Protein AF-A0AAJ0D7X1-F1 (afdb_monomer)

Organism: NCBI:txid702011

Solvent-accessible surface area (backbone atoms only — not comparable to full-atom values): 5941 Å² total; per-residue (Å²): 132,75,93,77,71,76,71,77,82,79,74,60,86,82,43,88,85,57,77,60,59,43,29,42,38,33,39,37,29,63,26,78,86,29,99,62,47,66,40,75,44,76,50,78,38,91,39,37,65,69,58,50,53,53,49,53,52,49,39,39,75,71,63,62,32,47,80,75,47,76,50,76,55,89,49,32,37,39,35,37,28,36,35,82,56,62,80,77,74,46,91,80,65,79,67,84,121

Mean predicted aligned error: 10.47 Å

Foldseek 3Di:
DDPPPPDPPPDPPPPPVDFLFKEWEKEFACAPPAPQHGDIAIDIGRGGPVVVVVVVVVCVVVVQWAWDDWDDDRHYIYTYTHHNDDPVVDPPCSPPD

Secondary structure (DSSP, 8-state):
--TT--------TT-TTS----EEEEEEE--TTSTTTTEEEEEEESS-HHHHHHHHHHHHHTTS-EEEEEEE-SSEEEEEEE-SS-GGG-TTTTT--

Nearest PDB structures (foldseek):
  2ptl-assembly1_A  TM=5.044E-01  e=8.730E-02  Finegoldia magna ATCC 29328
  1kh0-assembly2_B  TM=4.991E-01  e=8.195E-02  Finegoldia magna ATCC 29328
  2kac-assembly1_A  TM=5.021E-01  e=6.598E-01  Finegoldia magna
  3kq4-assembly1_A  TM=2.750E-01  e=7.487E-01  Homo sapiens
  2pmv-assembly3_C  TM=3.457E-01  e=3.204E+00  Homo sapiens

Sequence (97 aa):
MDPNALNPLQVDISDPSVRVTGIDAIWHNIDATSADAFTTFRKWFQDDLDTMVARVNGHVQQGLYSQIAINASKHSIVVICASKLALKDFPDGAFEG

Structure (mmCIF, N/CA/C/O backbone):
data_AF-A0AAJ0D7X1-F1
#
_entry.id   AF-A0AAJ0D7X1-F1
#
loop_
_atom_site.group_PDB
_atom_site.id
_atom_site.type_symbol
_atom_site.label_atom_id
_atom_site.label_alt_id
_atom_site.label_comp_id
_atom_site.label_asym_id
_atom_site.label_entity_id
_atom_site.label_seq_id
_atom_site.pdbx_PDB_ins_code
_atom_site.Cartn_x
_atom_site.Cartn_y
_atom_site.Cartn_z
_atom_site.occupancy
_atom_site.B_iso_or_equiv
_atom_site.auth_seq_id
_atom_site.auth_comp_id
_atom_site.auth_asym_id
_atom_site.auth_atom_id
_atom_site.pdbx_PDB_model_num
ATOM 1 N N . MET A 1 1 ? 34.888 20.401 -32.038 1.00 51.84 1 MET A N 1
ATOM 2 C CA . MET A 1 1 ? 33.801 19.539 -31.531 1.00 51.84 1 MET A CA 1
ATOM 3 C C . MET A 1 1 ? 34.350 18.846 -30.304 1.00 51.84 1 MET A C 1
ATOM 5 O O . MET A 1 1 ? 35.412 18.250 -30.418 1.0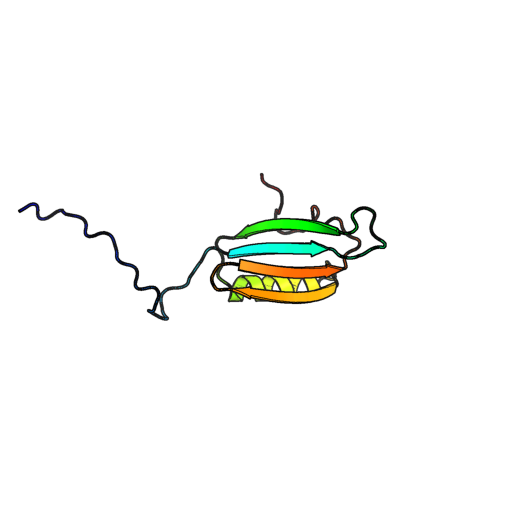0 51.84 1 MET A O 1
ATOM 9 N N . ASP A 1 2 ? 33.724 19.039 -29.146 1.00 50.91 2 ASP A N 1
ATOM 10 C CA . ASP A 1 2 ? 34.162 18.419 -27.893 1.00 50.91 2 ASP A CA 1
ATOM 11 C C . ASP A 1 2 ? 33.748 16.934 -27.897 1.00 50.91 2 ASP A C 1
ATOM 13 O O . ASP A 1 2 ? 32.552 16.654 -28.006 1.00 50.91 2 ASP A O 1
ATOM 17 N N . PRO A 1 3 ? 34.694 15.979 -27.835 1.00 52.25 3 PRO A N 1
ATOM 18 C CA . PRO A 1 3 ? 34.380 14.553 -27.789 1.00 52.25 3 PRO A CA 1
ATOM 19 C C . PRO A 1 3 ? 33.753 14.103 -26.454 1.00 52.25 3 PRO A C 1
ATOM 21 O O . PRO A 1 3 ? 33.337 12.953 -26.357 1.00 52.25 3 PRO A O 1
ATOM 24 N N . ASN A 1 4 ? 33.657 14.985 -25.449 1.00 55.88 4 ASN A N 1
ATOM 25 C CA . ASN A 1 4 ? 33.103 14.703 -24.120 1.00 55.88 4 ASN A CA 1
ATOM 26 C C . ASN A 1 4 ? 31.733 15.347 -23.865 1.00 55.88 4 ASN A C 1
ATOM 28 O O . ASN A 1 4 ? 31.321 15.479 -22.710 1.00 55.88 4 ASN A O 1
ATOM 32 N N . ALA A 1 5 ? 31.002 15.743 -24.911 1.00 57.28 5 ALA A N 1
ATOM 33 C CA . ALA A 1 5 ? 29.596 16.092 -24.754 1.00 57.28 5 ALA A CA 1
ATOM 34 C C . ALA A 1 5 ? 28.825 14.835 -24.308 1.00 57.28 5 ALA A C 1
ATOM 36 O O . ALA A 1 5 ? 28.427 14.011 -25.129 1.00 57.28 5 ALA A O 1
ATOM 37 N N . LEU A 1 6 ? 28.671 14.667 -22.990 1.00 53.72 6 LEU A N 1
ATOM 38 C CA . LEU A 1 6 ? 27.802 13.674 -22.371 1.00 53.72 6 LEU A CA 1
ATOM 39 C C . LEU A 1 6 ? 26.402 13.872 -22.951 1.00 53.72 6 LEU A C 1
ATOM 41 O O . LEU A 1 6 ? 25.678 14.787 -22.558 1.00 53.72 6 LEU A O 1
ATOM 45 N N . ASN A 1 7 ? 26.036 13.024 -23.913 1.00 56.25 7 ASN A N 1
ATOM 46 C CA . ASN A 1 7 ? 24.650 12.888 -24.320 1.00 56.25 7 ASN A CA 1
ATOM 47 C C . ASN A 1 7 ? 23.869 12.530 -23.049 1.00 56.25 7 ASN A C 1
ATOM 49 O O . ASN A 1 7 ? 24.234 11.546 -22.395 1.00 56.25 7 ASN A O 1
ATOM 53 N N . PRO A 1 8 ? 22.839 13.300 -22.656 1.00 56.41 8 PRO A N 1
ATOM 54 C CA . PRO A 1 8 ? 21.981 12.874 -21.566 1.00 56.41 8 PRO A CA 1
ATOM 55 C C . PRO A 1 8 ? 21.452 11.490 -21.939 1.00 56.41 8 PRO A C 1
ATOM 57 O O . PRO A 1 8 ? 20.933 11.313 -23.042 1.00 56.41 8 PRO A O 1
ATOM 60 N N . LEU A 1 9 ? 21.657 10.505 -21.059 1.00 59.38 9 LEU A N 1
ATOM 61 C CA . LEU A 1 9 ? 21.109 9.158 -21.207 1.00 59.38 9 LEU A CA 1
AT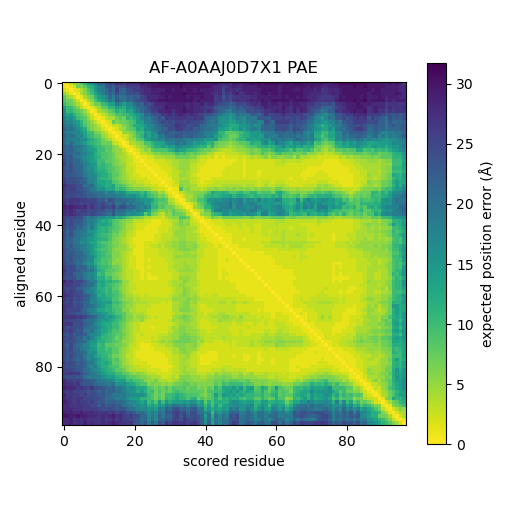OM 62 C C . LEU A 1 9 ? 19.594 9.296 -21.404 1.00 59.38 9 LEU A C 1
ATOM 64 O O . LEU A 1 9 ? 18.850 9.487 -20.443 1.00 59.38 9 LEU A O 1
ATOM 68 N N . GLN A 1 10 ? 19.141 9.259 -22.657 1.00 56.00 10 GLN A N 1
ATOM 69 C CA . GLN A 1 10 ? 17.731 9.121 -22.981 1.00 56.00 10 GLN A CA 1
ATOM 70 C C . GLN A 1 10 ? 17.349 7.702 -22.586 1.00 56.00 10 GLN A C 1
ATOM 72 O O . GLN A 1 10 ? 17.614 6.746 -23.309 1.00 56.00 10 GLN A O 1
ATOM 77 N N . VAL A 1 11 ? 16.790 7.567 -21.387 1.00 58.38 11 VAL A N 1
ATOM 78 C CA . VAL A 1 11 ? 16.184 6.318 -20.944 1.00 58.38 11 VAL A CA 1
ATOM 79 C C . VAL A 1 11 ? 14.888 6.157 -21.728 1.00 58.38 11 VAL A C 1
ATOM 81 O O . VAL A 1 11 ? 13.938 6.919 -21.531 1.00 58.38 11 VAL A O 1
ATOM 84 N N . ASP A 1 12 ? 14.863 5.192 -22.642 1.00 61.12 12 ASP A N 1
ATOM 85 C CA . ASP A 1 12 ? 13.642 4.809 -23.333 1.00 61.12 12 ASP A CA 1
ATOM 86 C C . ASP A 1 12 ? 12.710 4.103 -22.341 1.00 61.12 12 ASP A C 1
ATOM 88 O O . ASP A 1 12 ? 12.902 2.951 -21.967 1.00 61.12 12 ASP A O 1
ATOM 92 N N . ILE A 1 13 ? 11.683 4.818 -21.891 1.00 59.06 13 ILE A N 1
ATOM 93 C CA . ILE A 1 13 ? 10.692 4.308 -20.937 1.00 59.06 13 ILE A CA 1
ATOM 94 C C . ILE A 1 13 ? 9.723 3.280 -21.544 1.00 59.06 13 ILE A C 1
ATOM 96 O O . ILE A 1 13 ? 8.818 2.829 -20.832 1.00 59.06 13 ILE A O 1
ATOM 100 N N . SER A 1 14 ? 9.850 2.988 -22.845 1.00 62.88 14 SER A N 1
ATOM 101 C CA . SER A 1 14 ? 9.130 1.920 -23.544 1.00 62.88 14 SER A CA 1
ATOM 102 C C . SER A 1 14 ? 9.920 0.612 -23.620 1.00 62.88 14 SER A C 1
ATOM 104 O O . SER A 1 14 ? 9.344 -0.420 -23.963 1.00 62.88 14 SER A O 1
ATOM 106 N N . ASP A 1 15 ? 11.201 0.631 -23.237 1.00 67.25 15 ASP A N 1
ATOM 107 C CA . ASP A 1 15 ? 12.010 -0.573 -23.102 1.00 67.25 15 ASP A CA 1
ATOM 108 C C . ASP A 1 15 ? 11.503 -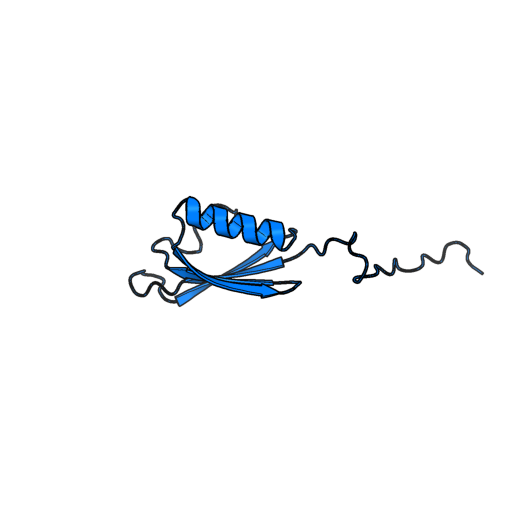1.404 -21.903 1.00 67.25 15 ASP A C 1
ATOM 110 O O . ASP A 1 15 ? 11.556 -0.939 -20.760 1.00 67.25 15 ASP A O 1
ATOM 114 N N . PRO A 1 16 ? 11.016 -2.641 -22.118 1.00 63.16 16 PRO A N 1
ATOM 115 C CA . PRO A 1 16 ? 10.514 -3.494 -21.043 1.00 63.16 16 PRO A CA 1
ATOM 116 C C . PRO A 1 16 ? 11.605 -3.932 -20.051 1.00 63.16 16 PRO A C 1
ATOM 118 O O . PRO A 1 16 ? 11.281 -4.453 -18.985 1.00 63.16 16 PRO A O 1
ATOM 121 N N . SER A 1 17 ? 12.887 -3.738 -20.379 1.00 68.12 17 SER A N 1
ATOM 122 C CA . SER A 1 17 ? 14.008 -3.958 -19.461 1.00 68.12 17 SER A CA 1
ATOM 123 C C . SER A 1 17 ? 14.230 -2.790 -18.492 1.00 68.12 17 SER A C 1
ATOM 125 O O . SER A 1 17 ? 14.843 -2.972 -17.436 1.00 68.12 17 SER A O 1
ATOM 127 N N . VAL A 1 18 ? 13.683 -1.606 -18.796 1.00 66.62 18 VAL A N 1
ATOM 128 C CA . VAL A 1 18 ? 13.725 -0.441 -17.912 1.00 66.62 18 VAL A CA 1
ATOM 129 C C . VAL A 1 1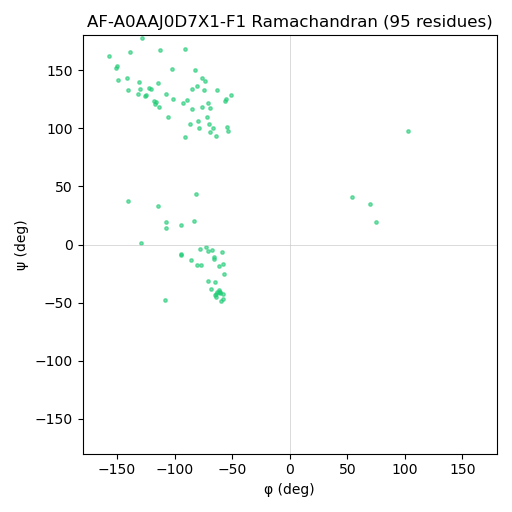8 ? 12.657 -0.604 -16.836 1.00 66.62 18 VAL A C 1
ATOM 131 O O . VAL A 1 18 ? 11.471 -0.329 -17.032 1.00 66.62 18 VAL A O 1
ATOM 134 N N . ARG A 1 19 ? 13.090 -1.033 -15.648 1.00 69.31 19 ARG A N 1
ATOM 135 C CA . ARG A 1 19 ? 12.234 -1.018 -14.461 1.00 69.31 19 ARG A CA 1
ATOM 136 C C . ARG A 1 19 ? 12.007 0.413 -14.005 1.00 69.31 19 ARG A C 1
ATOM 138 O O . ARG A 1 19 ? 12.944 1.136 -13.670 1.00 69.31 19 ARG A O 1
ATOM 145 N N . VAL A 1 20 ? 10.740 0.804 -13.957 1.00 75.00 20 VAL A N 1
ATOM 146 C CA . VAL A 1 20 ? 10.339 2.069 -13.350 1.00 75.00 20 VAL A CA 1
ATOM 147 C C . VAL A 1 20 ? 10.313 1.856 -11.849 1.00 75.00 20 VAL A C 1
ATOM 149 O O . VAL A 1 20 ? 9.442 1.172 -11.317 1.00 75.00 20 VAL A O 1
ATOM 152 N N . THR A 1 21 ? 11.31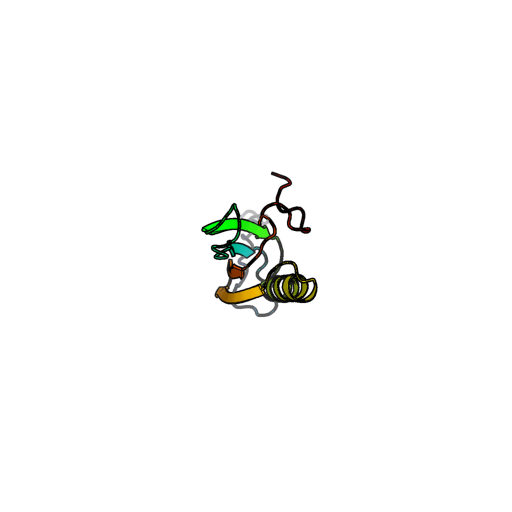1 2.423 -11.190 1.00 82.62 21 THR A N 1
ATOM 153 C CA . THR A 1 21 ? 11.423 2.445 -9.735 1.00 82.62 21 THR A CA 1
ATOM 154 C C . THR A 1 21 ? 11.026 3.811 -9.212 1.00 82.62 21 THR A C 1
ATOM 156 O O . THR A 1 21 ? 11.257 4.817 -9.890 1.00 82.62 21 THR A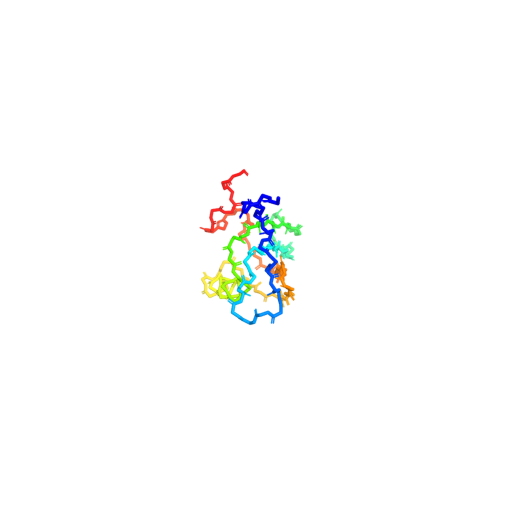 O 1
ATOM 159 N N . GLY A 1 22 ? 10.511 3.853 -7.992 1.00 87.69 22 GLY A N 1
ATOM 160 C CA . GLY A 1 22 ? 9.972 5.076 -7.428 1.00 87.69 22 GLY A CA 1
ATOM 161 C C . GLY A 1 22 ? 8.454 5.044 -7.476 1.00 87.69 22 GLY A C 1
ATOM 162 O O . GLY A 1 22 ? 7.849 5.336 -8.511 1.00 87.69 22 GLY A O 1
ATOM 163 N N . ILE A 1 23 ? 7.854 4.679 -6.348 1.00 91.69 23 ILE A N 1
ATOM 164 C CA . ILE A 1 23 ? 6.412 4.543 -6.192 1.00 91.69 23 ILE A CA 1
ATOM 165 C C . ILE A 1 23 ? 5.948 5.382 -5.009 1.00 91.69 23 ILE A C 1
ATOM 167 O O . ILE A 1 23 ? 6.453 5.271 -3.891 1.00 91.69 23 ILE A O 1
ATOM 171 N N . ASP A 1 24 ? 4.945 6.209 -5.273 1.00 92.50 24 ASP A N 1
ATOM 172 C CA . ASP A 1 24 ? 4.234 6.992 -4.280 1.00 92.50 24 ASP A CA 1
ATOM 173 C C . ASP A 1 24 ? 3.111 6.142 -3.705 1.00 92.50 24 ASP A C 1
ATOM 175 O O . ASP A 1 24 ? 2.100 5.884 -4.364 1.00 92.50 24 ASP A O 1
ATOM 179 N N . ALA A 1 25 ? 3.325 5.645 -2.494 1.00 91.62 25 ALA A N 1
ATOM 180 C CA . ALA A 1 25 ? 2.421 4.718 -1.851 1.00 91.62 25 ALA A CA 1
ATOM 181 C C . ALA A 1 25 ? 1.552 5.448 -0.831 1.00 91.62 25 ALA A C 1
ATOM 183 O O . ALA A 1 25 ? 2.056 6.135 0.059 1.00 91.62 25 ALA A O 1
ATOM 184 N N . ILE A 1 26 ? 0.240 5.299 -0.976 1.00 92.12 26 ILE A N 1
ATOM 185 C CA . ILE A 1 26 ? -0.771 5.993 -0.187 1.00 92.12 26 ILE A CA 1
ATOM 186 C C . ILE A 1 26 ? -1.694 4.954 0.443 1.00 92.12 26 ILE A C 1
ATOM 188 O O . ILE A 1 26 ? -2.249 4.111 -0.256 1.00 92.12 26 ILE A O 1
ATOM 192 N N . TRP A 1 27 ? -1.903 5.042 1.752 1.00 91.12 27 TRP A N 1
ATOM 193 C CA . TRP A 1 27 ? -2.870 4.242 2.495 1.00 91.12 27 TRP A CA 1
ATOM 194 C C . TRP A 1 27 ? -3.943 5.149 3.079 1.00 91.12 27 TRP A C 1
ATOM 196 O O . TRP A 1 27 ? -3.643 6.062 3.846 1.00 91.12 27 TRP A O 1
ATOM 206 N N . HIS A 1 28 ? -5.198 4.880 2.742 1.00 90.19 28 HIS A N 1
ATOM 207 C CA . HIS A 1 28 ? -6.361 5.532 3.331 1.00 90.19 28 HIS A CA 1
ATOM 208 C C . HIS A 1 28 ? -7.042 4.556 4.289 1.00 90.19 28 HIS A C 1
ATOM 210 O O . HIS A 1 28 ? -7.649 3.580 3.842 1.00 90.19 28 HIS A O 1
ATOM 216 N N . ASN A 1 29 ? -6.951 4.820 5.595 1.00 88.19 29 ASN A N 1
ATOM 217 C CA . ASN A 1 29 ? -7.668 4.047 6.603 1.00 88.19 29 ASN A CA 1
ATOM 218 C C . ASN A 1 29 ? -9.079 4.604 6.770 1.00 88.19 29 ASN A C 1
ATOM 220 O O . ASN A 1 29 ? -9.256 5.735 7.219 1.00 88.19 29 ASN A O 1
ATOM 224 N N . ILE A 1 30 ? -10.078 3.794 6.442 1.00 88.38 30 ILE A N 1
ATOM 225 C CA . ILE A 1 30 ? -11.492 4.161 6.554 1.00 88.38 30 ILE A CA 1
ATOM 226 C C . ILE A 1 30 ? -12.202 3.445 7.709 1.00 88.38 30 ILE A C 1
ATOM 228 O O . ILE A 1 30 ? -13.432 3.449 7.766 1.00 88.38 30 ILE A O 1
ATOM 232 N N . ASP A 1 31 ? -11.457 2.823 8.632 1.00 85.00 31 ASP A N 1
ATOM 233 C CA . ASP A 1 31 ? -12.043 2.219 9.831 1.00 85.00 31 ASP A CA 1
ATOM 234 C C . ASP A 1 31 ? -12.625 3.298 10.758 1.00 85.00 31 ASP A C 1
ATOM 236 O O . ASP A 1 31 ? -11.917 3.942 11.537 1.00 85.00 31 ASP A O 1
ATOM 240 N N . ALA A 1 32 ? -13.949 3.454 10.686 1.00 68.88 32 ALA A N 1
ATOM 241 C CA . ALA A 1 32 ? -14.733 4.392 11.482 1.00 68.88 32 ALA A CA 1
ATOM 242 C C . ALA A 1 32 ? -14.749 4.073 12.990 1.00 68.88 32 ALA A C 1
ATOM 244 O O . ALA A 1 32 ? -15.230 4.885 13.776 1.00 68.88 32 ALA A O 1
ATOM 245 N N . THR A 1 33 ? -14.256 2.898 13.399 1.00 72.56 33 THR A N 1
ATOM 246 C CA . THR A 1 33 ? -14.157 2.493 14.811 1.00 72.56 33 THR A CA 1
ATOM 247 C C . THR A 1 33 ? -12.796 2.799 15.432 1.00 72.56 33 THR A C 1
ATOM 249 O O . THR A 1 33 ? -12.630 2.656 16.645 1.00 72.56 33 THR A O 1
ATOM 252 N N . SER A 1 34 ? -11.822 3.225 14.624 1.00 66.12 34 SER A N 1
ATOM 253 C CA . SER A 1 34 ? -10.501 3.631 15.101 1.00 66.12 34 SER A CA 1
ATOM 254 C C . SER A 1 34 ? -10.518 5.079 15.612 1.00 66.12 34 SER A C 1
ATOM 256 O O . SER A 1 34 ? -11.278 5.914 15.122 1.00 66.12 34 SER A O 1
ATOM 258 N N . ALA A 1 35 ? -9.659 5.397 16.587 1.00 62.75 35 ALA A N 1
ATOM 259 C CA . ALA A 1 35 ? -9.469 6.774 17.068 1.00 62.75 35 ALA A CA 1
ATOM 260 C C . ALA A 1 35 ? -8.961 7.728 15.962 1.00 62.75 35 ALA A C 1
ATOM 262 O O . ALA A 1 35 ? -9.123 8.939 16.071 1.00 62.75 35 ALA A O 1
ATOM 263 N N . ASP A 1 36 ? -8.418 7.149 14.888 1.00 60.41 36 ASP A N 1
ATOM 264 C CA . ASP A 1 36 ? -7.804 7.798 13.732 1.00 60.41 36 ASP A CA 1
ATOM 265 C C . ASP A 1 36 ? -8.618 7.543 12.444 1.00 60.41 36 ASP A C 1
ATOM 267 O O . ASP A 1 36 ? -8.061 7.409 11.345 1.00 60.41 36 ASP A O 1
ATOM 271 N N . ALA A 1 37 ? -9.946 7.437 12.570 1.00 61.50 37 ALA A N 1
ATOM 272 C CA . ALA A 1 37 ? -10.853 7.241 11.444 1.00 61.50 37 ALA A CA 1
ATOM 273 C C . ALA A 1 37 ? -10.585 8.285 10.343 1.00 61.50 37 ALA A C 1
ATOM 275 O O . ALA A 1 37 ? -10.556 9.484 10.613 1.00 61.50 37 ALA A O 1
ATOM 276 N N . PHE A 1 38 ? -10.409 7.829 9.098 1.00 65.44 38 PHE A N 1
ATOM 277 C CA . PHE A 1 38 ? -10.056 8.657 7.931 1.00 65.44 38 PHE A CA 1
ATOM 278 C C . PHE A 1 38 ? -8.634 9.236 7.931 1.00 65.44 38 PHE A C 1
ATOM 280 O O . PHE A 1 38 ? -8.387 10.316 7.390 1.00 65.44 38 PHE A O 1
ATOM 287 N N . THR A 1 39 ? -7.663 8.496 8.463 1.00 80.69 39 THR A N 1
ATOM 288 C CA . THR A 1 39 ? -6.249 8.869 8.332 1.00 80.69 39 THR A CA 1
ATOM 289 C C . THR A 1 39 ? -5.688 8.464 6.975 1.00 80.69 39 THR A C 1
ATOM 291 O O . THR A 1 39 ? -5.918 7.359 6.481 1.00 80.69 39 THR A O 1
ATOM 294 N N . THR A 1 40 ? -4.919 9.372 6.377 1.00 86.06 40 THR A N 1
ATOM 295 C CA . THR A 1 40 ? -4.128 9.104 5.175 1.00 86.06 40 THR A CA 1
ATOM 296 C C . THR A 1 40 ? -2.658 9.041 5.543 1.00 86.06 40 THR A C 1
ATOM 298 O O . THR A 1 40 ? -2.135 9.961 6.166 1.00 86.06 40 THR A O 1
ATOM 301 N N . PHE A 1 41 ? -1.989 7.980 5.113 1.00 84.50 41 PHE A N 1
ATOM 302 C CA . PHE A 1 41 ? -0.545 7.838 5.185 1.00 84.50 41 PHE A CA 1
ATOM 303 C C . PHE A 1 41 ? 0.038 7.806 3.772 1.00 84.50 41 PHE A C 1
ATOM 305 O O . PHE A 1 41 ? -0.547 7.194 2.882 1.00 84.50 41 PHE A O 1
ATOM 312 N N . ARG A 1 42 ? 1.172 8.474 3.550 1.00 89.00 42 ARG A N 1
ATOM 313 C CA . ARG A 1 42 ? 1.826 8.565 2.240 1.00 89.00 42 ARG A CA 1
ATOM 314 C C . ARG A 1 42 ? 3.335 8.458 2.401 1.00 89.00 42 ARG A C 1
ATOM 316 O O . ARG A 1 42 ? 3.898 9.158 3.237 1.00 89.00 42 ARG A O 1
ATOM 323 N N . LYS A 1 43 ? 3.984 7.625 1.587 1.00 85.69 43 LYS A N 1
ATOM 324 C CA . LYS A 1 43 ? 5.442 7.460 1.576 1.00 85.69 43 LYS A CA 1
ATOM 325 C C . LYS A 1 43 ? 5.954 7.109 0.184 1.00 85.69 43 LYS A C 1
ATOM 327 O O . LYS A 1 43 ? 5.339 6.334 -0.543 1.00 85.69 43 LYS A O 1
ATOM 332 N N . TRP A 1 44 ? 7.110 7.671 -0.154 1.00 89.50 44 TRP A N 1
ATOM 333 C CA . TRP A 1 44 ? 7.848 7.331 -1.363 1.00 89.50 44 TRP A CA 1
ATOM 334 C C . TRP A 1 44 ? 8.730 6.101 -1.134 1.00 89.50 44 TRP A C 1
ATOM 336 O O . TRP A 1 44 ? 9.447 6.028 -0.134 1.00 89.50 44 TRP A O 1
ATOM 346 N N . PHE A 1 45 ? 8.700 5.158 -2.071 1.00 87.75 45 PHE A N 1
ATOM 347 C CA . PHE A 1 45 ? 9.524 3.952 -2.057 1.00 87.75 45 PHE A CA 1
ATOM 348 C C . PHE A 1 45 ? 10.368 3.876 -3.323 1.00 87.75 45 PHE A C 1
ATOM 350 O O . PHE A 1 45 ? 9.846 4.036 -4.423 1.00 87.75 45 PHE A O 1
ATOM 357 N N . GLN A 1 46 ? 11.657 3.558 -3.186 1.00 90.38 46 GLN A N 1
ATOM 358 C CA . GLN A 1 46 ? 12.544 3.277 -4.322 1.00 90.38 46 GLN A CA 1
ATOM 359 C C . GLN A 1 46 ? 12.379 1.825 -4.817 1.00 90.38 46 GLN A C 1
ATOM 361 O O . GLN A 1 46 ? 13.353 1.136 -5.099 1.00 90.38 46 GLN A O 1
ATOM 366 N N . ASP A 1 47 ? 11.133 1.371 -4.909 1.00 88.50 47 ASP A N 1
ATOM 367 C CA . ASP A 1 47 ? 10.736 0.032 -5.347 1.00 88.50 47 ASP A CA 1
ATOM 368 C C . ASP A 1 47 ? 9.985 0.130 -6.688 1.00 88.50 47 ASP A C 1
ATOM 370 O O . ASP A 1 47 ? 9.619 1.226 -7.123 1.00 88.50 47 ASP A O 1
ATOM 374 N N . ASP A 1 48 ? 9.769 -1.000 -7.363 1.00 89.00 48 ASP A N 1
ATOM 375 C CA . ASP A 1 48 ? 8.851 -1.095 -8.506 1.00 89.00 48 ASP A CA 1
ATOM 376 C C . ASP A 1 48 ? 7.427 -1.472 -8.059 1.00 89.00 48 ASP A C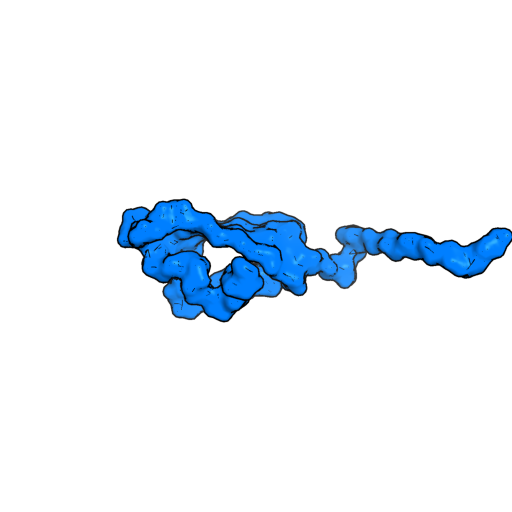 1
ATOM 378 O O . ASP A 1 48 ? 7.182 -1.838 -6.905 1.00 89.00 48 ASP A O 1
ATOM 382 N N . LEU A 1 49 ? 6.459 -1.357 -8.973 1.00 89.25 49 LEU A N 1
ATOM 383 C CA . LEU A 1 49 ? 5.053 -1.597 -8.647 1.00 89.25 49 LEU A CA 1
ATOM 384 C C . LEU A 1 49 ? 4.792 -3.035 -8.170 1.00 89.25 49 LEU A C 1
ATOM 386 O O . LEU A 1 49 ? 4.028 -3.224 -7.226 1.00 89.25 49 LEU A O 1
ATOM 390 N N . ASP A 1 50 ? 5.436 -4.033 -8.776 1.00 90.25 50 ASP A N 1
ATOM 391 C CA . ASP A 1 50 ? 5.254 -5.442 -8.407 1.00 90.25 50 ASP A CA 1
ATOM 392 C C . ASP A 1 50 ? 5.725 -5.704 -6.973 1.00 90.25 50 ASP A C 1
ATOM 394 O O . ASP A 1 50 ? 5.026 -6.346 -6.183 1.00 90.25 50 ASP A O 1
ATOM 398 N N . THR A 1 51 ? 6.872 -5.132 -6.602 1.00 90.31 51 THR A N 1
ATOM 399 C CA . THR A 1 51 ? 7.393 -5.172 -5.231 1.00 90.31 51 THR A CA 1
ATOM 400 C C . THR A 1 51 ? 6.420 -4.508 -4.258 1.00 90.31 51 THR A C 1
ATOM 402 O O . THR A 1 51 ? 6.148 -5.047 -3.183 1.00 90.31 51 THR A O 1
ATOM 405 N N . MET A 1 52 ? 5.822 -3.377 -4.644 1.00 91.06 52 MET A N 1
ATOM 406 C CA . MET A 1 52 ? 4.838 -2.680 -3.813 1.00 91.06 52 MET A CA 1
ATOM 407 C C . MET A 1 52 ? 3.528 -3.456 -3.650 1.00 91.06 52 MET A C 1
ATOM 409 O O . MET A 1 52 ? 2.975 -3.493 -2.551 1.00 91.06 52 MET A O 1
ATOM 413 N N . VAL A 1 53 ? 3.043 -4.126 -4.695 1.00 92.06 53 VAL A N 1
ATOM 414 C CA . VAL A 1 53 ? 1.865 -5.002 -4.601 1.00 92.06 53 VAL A CA 1
ATOM 415 C C . VAL A 1 53 ? 2.153 -6.198 -3.690 1.00 92.06 53 VAL A C 1
ATOM 417 O O . VAL A 1 53 ? 1.335 -6.524 -2.825 1.00 92.06 53 VAL A O 1
ATOM 420 N N . ALA A 1 54 ? 3.329 -6.819 -3.818 1.00 90.88 54 ALA A N 1
ATOM 421 C CA . ALA A 1 54 ? 3.746 -7.913 -2.943 1.00 90.88 54 ALA A CA 1
ATOM 422 C C . ALA A 1 54 ? 3.845 -7.468 -1.472 1.00 90.88 54 ALA A C 1
ATOM 424 O O . ALA A 1 54 ? 3.375 -8.181 -0.583 1.00 90.88 54 ALA A O 1
ATOM 425 N N . ARG A 1 55 ? 4.379 -6.266 -1.219 1.00 89.75 55 ARG A N 1
ATOM 426 C CA . ARG A 1 55 ? 4.433 -5.635 0.110 1.00 89.75 55 ARG A CA 1
ATOM 427 C C . ARG A 1 55 ? 3.036 -5.438 0.699 1.00 89.75 55 ARG A C 1
ATOM 429 O O . ARG A 1 55 ? 2.786 -5.844 1.832 1.00 89.75 55 ARG A O 1
ATOM 436 N N . VAL A 1 56 ? 2.105 -4.876 -0.076 1.00 91.12 56 VAL A N 1
ATOM 437 C CA . VAL A 1 56 ? 0.707 -4.693 0.349 1.00 91.12 56 VAL A CA 1
ATOM 438 C C . VAL A 1 56 ? 0.064 -6.028 0.718 1.00 91.12 56 VAL A C 1
ATOM 440 O O . VAL A 1 56 ? -0.515 -6.150 1.797 1.00 91.12 56 VAL A O 1
ATOM 443 N N . ASN A 1 57 ? 0.236 -7.054 -0.116 1.00 91.69 57 ASN A N 1
ATOM 444 C CA . ASN A 1 57 ? -0.250 -8.395 0.190 1.00 91.69 57 ASN A CA 1
ATOM 445 C C . ASN A 1 57 ? 0.386 -8.965 1.474 1.00 91.69 57 ASN A C 1
ATOM 447 O O . ASN A 1 57 ? -0.317 -9.536 2.306 1.00 91.69 57 ASN A O 1
ATOM 451 N N . GLY A 1 58 ? 1.690 -8.759 1.684 1.00 90.62 58 GLY A N 1
ATOM 452 C CA . GLY A 1 58 ? 2.37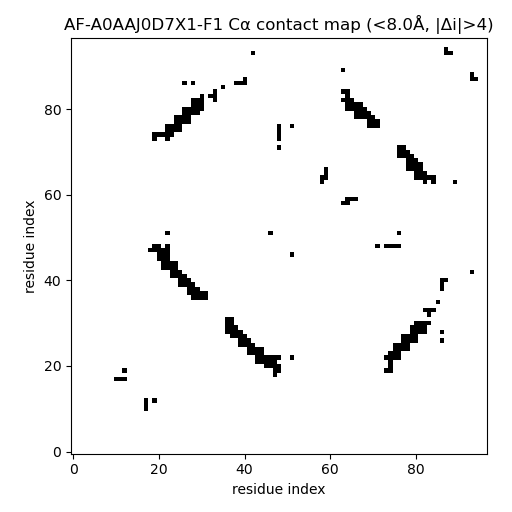9 -9.146 2.917 1.00 90.62 58 GLY A CA 1
ATOM 453 C C . GLY A 1 58 ? 1.776 -8.492 4.165 1.00 90.62 58 GLY A C 1
ATOM 454 O O . GLY A 1 58 ? 1.542 -9.174 5.161 1.00 90.62 58 GLY A O 1
ATOM 455 N N . HIS A 1 59 ? 1.437 -7.202 4.100 1.00 90.00 59 HIS A N 1
ATOM 456 C CA . HIS A 1 59 ? 0.783 -6.496 5.209 1.00 90.00 59 HIS A CA 1
ATOM 457 C C . HIS A 1 59 ? -0.602 -7.067 5.534 1.00 90.00 59 HIS A C 1
ATOM 459 O O . HIS A 1 59 ? -0.942 -7.226 6.708 1.00 90.00 59 HIS A O 1
ATOM 465 N N . VAL A 1 60 ? -1.387 -7.402 4.506 1.00 90.25 60 VAL A N 1
ATOM 466 C CA . VAL A 1 60 ? -2.706 -8.031 4.677 1.00 90.25 60 VAL A CA 1
ATOM 467 C C . VAL A 1 60 ? -2.565 -9.410 5.321 1.00 90.25 60 VAL A C 1
ATOM 469 O O . VAL A 1 60 ? -3.278 -9.719 6.273 1.00 90.25 60 VAL A O 1
ATOM 472 N N . GLN A 1 61 ? -1.611 -10.224 4.862 1.00 90.00 61 GLN A N 1
ATOM 473 C CA . GLN A 1 61 ? -1.365 -11.566 5.407 1.00 90.00 61 GLN A CA 1
ATOM 474 C C . GLN A 1 61 ? -0.885 -11.546 6.863 1.00 90.00 61 GLN A C 1
ATOM 476 O O . GLN A 1 61 ? -1.221 -12.443 7.633 1.00 90.00 61 GLN A O 1
ATOM 481 N N . GLN A 1 62 ? -0.135 -10.516 7.257 1.00 87.50 62 GLN A N 1
ATOM 482 C CA . GLN A 1 62 ? 0.297 -10.302 8.641 1.00 87.50 62 GLN A CA 1
ATOM 483 C C . GLN A 1 62 ? -0.808 -9.714 9.537 1.00 87.50 62 GLN A C 1
ATOM 485 O O . GLN A 1 62 ? -0.602 -9.556 10.738 1.00 87.50 62 GLN A O 1
ATOM 490 N N . GLY A 1 63 ? -1.979 -9.388 8.978 1.00 87.38 63 GLY A N 1
ATOM 491 C CA . GLY A 1 63 ? -3.105 -8.835 9.729 1.00 87.38 63 GLY A CA 1
ATOM 492 C C . GLY A 1 63 ? -2.936 -7.366 10.125 1.00 87.38 63 GLY A C 1
ATOM 493 O O . GLY A 1 63 ? -3.625 -6.904 11.031 1.00 87.38 63 GLY A O 1
ATOM 494 N N . LEU A 1 64 ? -2.046 -6.619 9.460 1.00 86.25 64 LEU A N 1
ATOM 495 C CA . LEU A 1 64 ? -1.811 -5.202 9.770 1.00 86.25 64 LEU A CA 1
ATOM 496 C C . LEU A 1 64 ? -2.996 -4.312 9.355 1.00 86.25 64 LEU A C 1
ATOM 498 O O . LEU A 1 64 ? -3.279 -3.292 9.983 1.00 86.25 64 LEU A O 1
ATOM 502 N N . TYR A 1 65 ? -3.705 -4.694 8.292 1.00 88.50 65 TYR A N 1
ATOM 503 C CA . TYR A 1 65 ? -4.985 -4.115 7.884 1.00 88.50 65 TYR A CA 1
ATOM 504 C C . TYR A 1 65 ? -5.778 -5.089 7.020 1.00 88.50 65 TYR A C 1
ATOM 506 O O . TYR A 1 65 ? -5.228 -6.006 6.414 1.00 88.50 65 TYR A O 1
ATOM 514 N N . SER A 1 66 ? -7.080 -4.837 6.906 1.00 91.44 66 SER A N 1
ATOM 515 C CA . SER A 1 66 ? -7.921 -5.441 5.874 1.00 91.44 66 SER A CA 1
ATOM 516 C C . SER A 1 66 ? -7.912 -4.563 4.626 1.00 91.44 66 SER A C 1
ATOM 518 O O . SER A 1 66 ? -8.227 -3.374 4.701 1.00 91.44 66 SER A O 1
ATOM 520 N N . GLN A 1 67 ? -7.541 -5.127 3.477 1.00 89.50 67 GLN A N 1
ATOM 521 C CA . GLN A 1 67 ? -7.618 -4.434 2.190 1.00 89.50 67 GLN A CA 1
ATOM 522 C C . GLN A 1 67 ? -9.073 -4.361 1.718 1.00 89.50 67 GLN A C 1
ATOM 524 O O . GLN A 1 67 ? -9.773 -5.369 1.698 1.00 89.50 67 GLN A O 1
ATOM 529 N N . ILE A 1 68 ? -9.498 -3.175 1.281 1.00 92.06 68 ILE A N 1
ATOM 530 C CA . ILE A 1 68 ? -10.826 -2.937 0.702 1.00 92.06 68 ILE A CA 1
ATOM 531 C C . ILE A 1 68 ? -10.701 -2.705 -0.802 1.00 92.06 68 ILE A C 1
ATOM 533 O O . ILE A 1 68 ? -11.415 -3.320 -1.589 1.00 92.06 68 ILE A O 1
ATOM 537 N N . ALA A 1 69 ? -9.763 -1.850 -1.211 1.00 94.00 69 ALA A N 1
ATOM 538 C CA . ALA A 1 69 ? -9.475 -1.594 -2.615 1.00 94.00 69 ALA A CA 1
ATOM 539 C C . ALA A 1 69 ? -8.005 -1.225 -2.819 1.00 94.00 69 ALA A C 1
ATOM 541 O O . ALA A 1 69 ? -7.359 -0.683 -1.923 1.00 94.00 69 ALA A O 1
ATOM 542 N N . ILE A 1 70 ? -7.495 -1.498 -4.018 1.00 93.75 70 ILE A N 1
ATOM 543 C CA . ILE A 1 70 ? -6.188 -1.031 -4.480 1.00 93.75 70 ILE A CA 1
ATOM 544 C C . ILE A 1 70 ? -6.379 -0.392 -5.848 1.00 93.75 70 ILE A C 1
ATOM 546 O O . ILE A 1 70 ? -7.037 -0.964 -6.717 1.00 93.75 70 ILE A O 1
ATOM 550 N N . ASN A 1 71 ? -5.783 0.778 -6.036 1.00 94.94 71 ASN A N 1
ATOM 551 C CA . ASN A 1 71 ? -5.594 1.398 -7.336 1.00 94.94 71 ASN A CA 1
ATOM 552 C C . ASN A 1 71 ? -4.092 1.594 -7.561 1.00 94.94 71 ASN A C 1
ATOM 554 O O . ASN A 1 71 ? -3.389 2.050 -6.664 1.00 94.94 71 ASN A O 1
ATOM 558 N N . ALA A 1 72 ? -3.599 1.233 -8.738 1.00 91.56 72 ALA A N 1
ATOM 559 C CA . ALA A 1 72 ? -2.185 1.276 -9.066 1.00 91.56 72 ALA A CA 1
ATOM 560 C C . ALA A 1 72 ? -1.965 1.979 -10.407 1.00 91.56 72 ALA A C 1
ATOM 562 O O . ALA A 1 7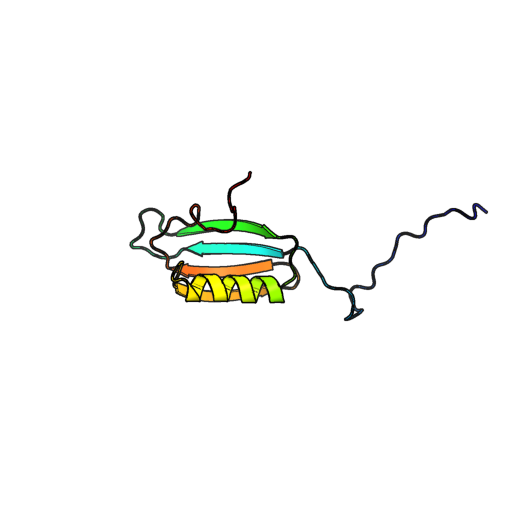2 ? -2.701 1.770 -11.370 1.00 91.56 72 ALA A O 1
ATOM 563 N N . SER A 1 73 ? -0.918 2.796 -10.462 1.00 89.50 73 SER A N 1
ATOM 564 C CA . SER A 1 73 ? -0.417 3.446 -11.666 1.00 89.50 73 SER A CA 1
ATOM 565 C C . SER A 1 73 ? 1.084 3.193 -11.812 1.00 89.50 73 SER A C 1
ATOM 567 O O . SER A 1 73 ? 1.720 2.605 -10.940 1.00 89.50 73 SER A O 1
ATOM 569 N N . LYS A 1 74 ? 1.678 3.687 -12.903 1.00 85.38 74 LYS A N 1
ATOM 570 C CA . LYS A 1 74 ? 3.120 3.559 -13.167 1.00 85.38 74 LYS A CA 1
ATOM 571 C C . LYS A 1 74 ? 4.007 4.141 -12.051 1.00 85.38 74 LYS A C 1
ATOM 573 O O . LYS A 1 74 ? 5.146 3.715 -11.914 1.00 85.38 74 LYS A O 1
ATOM 578 N N . HIS A 1 75 ? 3.502 5.107 -11.281 1.00 87.75 75 HIS A N 1
ATOM 579 C CA . HIS A 1 75 ? 4.284 5.853 -10.286 1.00 87.75 75 HIS A CA 1
ATOM 580 C C . HIS A 1 75 ? 3.637 5.897 -8.902 1.00 87.75 75 HIS A C 1
ATOM 582 O O . HIS A 1 75 ? 4.160 6.553 -8.005 1.00 87.75 75 HIS A O 1
ATOM 588 N N . SER A 1 76 ? 2.486 5.256 -8.716 1.00 92.81 76 SER A N 1
ATOM 589 C CA . SER A 1 76 ? 1.770 5.320 -7.448 1.00 92.81 76 SER A CA 1
ATOM 590 C C . SER A 1 76 ? 0.954 4.071 -7.180 1.00 92.81 76 SER A C 1
ATOM 592 O O . SER A 1 76 ? 0.473 3.408 -8.099 1.00 92.81 76 SER A O 1
ATOM 594 N N . ILE A 1 77 ? 0.761 3.788 -5.899 1.00 94.56 77 ILE A N 1
ATOM 595 C CA . ILE A 1 77 ? -0.176 2.782 -5.422 1.00 94.56 77 ILE A CA 1
ATOM 596 C C . ILE A 1 77 ? -1.017 3.396 -4.307 1.00 94.56 77 ILE A C 1
ATOM 598 O O . ILE A 1 77 ? -0.497 3.995 -3.372 1.00 94.56 77 ILE A O 1
ATOM 602 N N . VAL A 1 78 ? -2.331 3.268 -4.421 1.00 95.31 78 VAL A N 1
ATOM 603 C CA . VAL A 1 78 ? -3.299 3.754 -3.442 1.00 95.31 78 VAL A CA 1
ATOM 604 C C . VAL A 1 78 ? -4.036 2.553 -2.881 1.00 95.31 78 VAL A C 1
ATOM 606 O O . VAL A 1 78 ? -4.678 1.808 -3.619 1.00 95.31 78 VAL A O 1
ATOM 609 N N . VAL A 1 79 ? -3.959 2.374 -1.571 1.00 93.81 79 VAL A N 1
ATOM 610 C CA . VAL A 1 79 ? -4.583 1.283 -0.831 1.00 93.81 79 VAL A CA 1
ATOM 611 C C . VAL A 1 79 ? -5.660 1.873 0.066 1.00 93.81 79 VAL A C 1
ATOM 613 O O . VAL A 1 79 ? -5.380 2.670 0.957 1.00 93.81 79 VAL A O 1
ATOM 616 N N . ILE A 1 80 ? -6.906 1.472 -0.154 1.00 92.56 80 ILE A N 1
ATOM 617 C CA . ILE A 1 80 ? -8.008 1.750 0.764 1.00 92.56 80 ILE A CA 1
ATOM 618 C C . ILE A 1 80 ? -8.110 0.552 1.699 1.00 92.56 80 ILE A C 1
ATOM 620 O O . ILE A 1 80 ? -8.292 -0.584 1.245 1.00 92.56 80 ILE A O 1
ATOM 624 N N . CYS A 1 81 ? -7.978 0.794 2.998 1.00 90.56 81 CYS A N 1
ATOM 625 C CA . CYS A 1 81 ? -7.932 -0.256 4.002 1.00 90.56 81 CYS A CA 1
ATOM 626 C C . CYS A 1 81 ? -8.742 0.090 5.255 1.00 90.56 81 CYS A C 1
ATOM 628 O O . CYS A 1 81 ? -9.143 1.231 5.474 1.00 90.56 81 CYS A O 1
ATOM 630 N N . ALA A 1 82 ? -8.990 -0.927 6.075 1.00 89.88 82 ALA A N 1
ATOM 631 C CA . ALA A 1 82 ? -9.482 -0.773 7.437 1.00 89.88 82 ALA A CA 1
ATOM 632 C C . ALA A 1 82 ? -8.437 -1.333 8.404 1.00 89.88 82 ALA A C 1
ATOM 634 O O . ALA A 1 82 ? -8.041 -2.498 8.293 1.00 89.88 82 ALA A O 1
ATOM 635 N N . SER A 1 83 ? -7.991 -0.504 9.345 1.00 86.00 83 SER A N 1
ATOM 636 C CA . SER A 1 83 ? -7.098 -0.916 10.421 1.00 86.00 83 SER A CA 1
ATOM 637 C C . SER A 1 83 ? -7.462 -0.247 11.738 1.00 86.00 83 SER A C 1
ATOM 639 O O . SER A 1 83 ? -7.790 0.938 11.783 1.00 86.00 83 SER A O 1
ATOM 641 N N . LYS A 1 84 ? -7.316 -1.014 12.819 1.00 82.06 84 LYS A N 1
ATOM 642 C CA . LYS A 1 84 ? -7.342 -0.501 14.194 1.00 82.06 84 LYS A CA 1
ATOM 643 C C . LYS A 1 84 ? -5.972 -0.011 14.658 1.00 82.06 84 LYS A C 1
ATOM 645 O O . LYS A 1 84 ? -5.888 0.634 15.699 1.00 82.06 84 LYS A O 1
ATOM 650 N N . LEU A 1 85 ? -4.914 -0.352 13.923 1.00 75.88 85 LEU A N 1
ATOM 651 C CA . LEU A 1 85 ? -3.578 0.178 14.154 1.00 75.88 85 LEU A CA 1
ATOM 652 C C . LEU A 1 85 ? -3.529 1.600 13.604 1.00 75.88 85 LEU A C 1
ATOM 654 O O . LEU A 1 85 ? -4.109 1.880 12.549 1.00 75.88 85 LEU A O 1
ATOM 658 N N . ALA A 1 86 ? -2.813 2.492 14.284 1.00 67.38 86 ALA A N 1
ATOM 659 C CA . ALA A 1 86 ? -2.526 3.775 13.675 1.00 67.38 86 ALA A CA 1
ATOM 660 C C . ALA A 1 86 ? -1.667 3.513 12.431 1.00 67.38 86 ALA A C 1
ATOM 662 O O . ALA A 1 86 ? -0.682 2.774 12.487 1.00 67.38 86 ALA A O 1
ATOM 663 N N . LEU A 1 87 ? -2.019 4.132 11.298 1.00 63.88 87 LEU A N 1
ATOM 664 C CA . LEU A 1 87 ? -1.247 3.991 10.053 1.00 63.88 87 LEU A CA 1
ATOM 665 C C . LEU A 1 87 ? 0.216 4.418 10.216 1.00 63.88 87 LEU A C 1
ATOM 667 O O . LEU A 1 87 ? 1.062 4.055 9.400 1.00 63.88 87 LEU A O 1
ATOM 671 N N . LYS A 1 88 ? 0.512 5.163 11.286 1.00 62.91 88 LYS A N 1
ATOM 672 C CA . LYS A 1 88 ? 1.865 5.566 11.620 1.00 62.91 88 LYS A CA 1
ATOM 673 C C . LYS A 1 88 ? 2.751 4.487 12.254 1.00 62.91 88 LYS A C 1
ATOM 675 O O . LYS A 1 88 ? 3.969 4.590 12.217 1.00 62.91 88 LYS A O 1
ATOM 680 N N . ASP A 1 89 ? 2.152 3.426 12.779 1.00 64.25 89 ASP A N 1
ATOM 681 C CA . ASP A 1 89 ? 2.865 2.381 13.519 1.00 64.25 89 ASP A CA 1
ATOM 682 C C . ASP A 1 89 ? 3.260 1.192 12.616 1.00 64.25 89 ASP A C 1
ATOM 684 O O . ASP A 1 89 ? 3.560 0.097 13.090 1.00 64.25 89 ASP A O 1
ATOM 688 N N . PHE A 1 90 ? 3.235 1.383 11.293 1.00 67.44 90 PHE A N 1
ATOM 689 C CA . PHE A 1 90 ? 3.510 0.331 10.315 1.00 67.44 90 PHE A CA 1
ATOM 690 C C . PHE A 1 90 ? 5.009 -0.035 10.238 1.00 67.44 90 PHE A C 1
ATOM 692 O O . PHE A 1 90 ? 5.859 0.858 10.239 1.00 67.44 90 PHE A O 1
ATOM 699 N N . PRO A 1 91 ? 5.348 -1.337 10.098 1.00 57.84 91 PRO A N 1
ATOM 700 C CA . PRO A 1 91 ? 6.705 -1.884 10.272 1.00 57.84 91 PRO A CA 1
ATOM 701 C C . PRO A 1 91 ? 7.749 -1.462 9.220 1.00 57.84 91 PRO A C 1
ATOM 703 O O . PRO A 1 91 ? 8.930 -1.756 9.376 1.00 57.84 91 PRO A O 1
ATOM 706 N N . ASP A 1 92 ? 7.360 -0.727 8.180 1.00 57.69 92 ASP A N 1
ATOM 707 C CA . ASP A 1 92 ? 8.219 -0.348 7.048 1.00 57.69 92 ASP A CA 1
ATOM 708 C C . ASP A 1 92 ? 9.107 0.890 7.286 1.00 57.69 92 ASP A C 1
ATOM 710 O O . ASP A 1 92 ? 9.519 1.563 6.331 1.00 57.69 92 ASP A O 1
ATOM 714 N N . GLY A 1 93 ? 9.367 1.266 8.543 1.00 46.62 93 GLY A N 1
ATOM 715 C CA . GLY A 1 93 ? 10.062 2.523 8.849 1.00 46.62 93 GLY A CA 1
ATOM 716 C C . GLY A 1 93 ? 9.363 3.709 8.181 1.00 46.62 93 GLY A C 1
ATOM 717 O O . GLY A 1 93 ? 9.992 4.568 7.568 1.00 46.62 93 GLY A O 1
ATOM 718 N N . ALA A 1 94 ? 8.032 3.717 8.196 1.00 42.25 94 ALA A N 1
ATOM 719 C CA . ALA A 1 94 ? 7.191 4.726 7.564 1.00 42.25 94 ALA A CA 1
ATOM 720 C C . ALA A 1 94 ? 7.432 6.174 8.075 1.00 42.25 94 ALA A C 1
ATOM 722 O O . ALA A 1 94 ? 6.893 7.108 7.488 1.00 42.25 94 ALA A O 1
ATOM 723 N N . PHE A 1 95 ? 8.264 6.336 9.117 1.00 42.59 95 PHE A N 1
ATOM 724 C CA . PHE A 1 95 ? 8.524 7.565 9.880 1.00 42.59 95 PHE A CA 1
ATOM 725 C C . PHE A 1 95 ? 10.003 7.751 10.262 1.00 42.59 95 PHE A C 1
ATOM 727 O O . PHE A 1 95 ? 10.297 8.225 11.356 1.00 42.59 95 PHE A O 1
ATOM 734 N N . GLU A 1 96 ? 10.960 7.390 9.405 1.00 28.69 96 GLU A N 1
ATOM 735 C CA . GLU A 1 96 ? 12.235 8.123 9.443 1.00 28.69 96 GLU A CA 1
ATOM 736 C C . GLU A 1 96 ? 12.130 9.289 8.462 1.00 28.69 96 GLU A C 1
ATOM 738 O O . GLU A 1 96 ? 12.306 9.143 7.250 1.00 28.69 96 GLU A O 1
ATOM 743 N N . GLY A 1 97 ? 11.712 10.414 9.047 1.00 37.72 97 GLY A N 1
ATOM 744 C CA . GLY A 1 97 ? 11.316 11.676 8.436 1.00 37.72 97 GLY A CA 1
ATOM 745 C C . GLY A 1 97 ? 10.375 12.424 9.366 1.00 37.72 97 GLY A C 1
ATOM 746 O O . GLY A 1 97 ? 9.153 12.207 9.224 1.00 37.72 97 GLY A O 1
#

pLDDT: mean 77.11, std 16.32, range [28.69, 95.31]

Radius of gyration: 17.85 Å; Cα contacts (8 Å, |Δi|>4): 150; chains: 1; bounding box: 49×31×49 Å